Protein AF-A0A7C1WEF1-F1 (afdb_monomer)

pLDDT: mean 93.42, std 5.87, range [55.62, 98.0]

Secondary structure (DSSP, 8-state):
--HHHHHHHHHHHHHHHHHHHHHHHHTSPP--HHHHHHHHHHHHHHHHHHHHHHHHHHHHHHHHHHHHHHHHHHSS--THHHHHHHHHHHHHHHHHHHHHHHHHHTT-

Foldseek 3Di:
DPPVVVVVVVVVVVVVVVVVVLVVLLPDDQDDPVQVVVLVVVLVVLVVVLVVVVVVVVVVLVVVLVVLCVVVVVDVRDNVVSVVSVVVVVVVSVCVVVVSNSVSSSRD

Radius of gyration: 19.26 Å; Cα contacts (8 Å, |Δi|>4): 42; chains: 1; bounding box: 49×26×53 Å

Structure (mmCIF, N/CA/C/O backbone):
data_AF-A0A7C1WEF1-F1
#
_entry.id   AF-A0A7C1WEF1-F1
#
loop_
_atom_site.group_PDB
_atom_site.id
_atom_site.type_symbol
_atom_site.label_atom_id
_atom_site.label_alt_id
_atom_site.label_comp_id
_atom_site.label_asym_id
_atom_site.label_entity_id
_atom_site.label_seq_id
_atom_site.pdbx_PDB_ins_code
_atom_site.Cartn_x
_atom_site.Cartn_y
_atom_site.Cartn_z
_atom_site.occupancy
_atom_site.B_iso_or_equiv
_atom_site.auth_seq_id
_atom_site.auth_comp_id
_atom_site.auth_asym_id
_atom_site.auth_atom_id
_atom_site.pdbx_PDB_model_num
ATOM 1 N N . MET A 1 1 ? 24.983 18.244 6.789 1.00 55.62 1 MET A N 1
ATOM 2 C CA . MET A 1 1 ? 24.161 17.104 6.332 1.00 55.62 1 MET A CA 1
ATOM 3 C C . MET A 1 1 ? 23.491 17.511 5.038 1.00 55.62 1 MET A C 1
ATOM 5 O O . MET A 1 1 ? 22.737 18.473 5.037 1.00 55.62 1 MET A O 1
ATOM 9 N N . THR A 1 2 ? 23.856 16.869 3.935 1.00 67.56 2 THR A N 1
ATOM 10 C CA . THR A 1 2 ? 23.278 17.128 2.612 1.00 67.56 2 THR A CA 1
ATOM 11 C C . THR A 1 2 ? 21.786 16.778 2.613 1.00 67.56 2 THR A C 1
ATOM 13 O O . THR A 1 2 ? 21.369 15.839 3.293 1.00 67.56 2 THR A O 1
ATOM 16 N N . ILE A 1 3 ? 20.979 17.532 1.858 1.00 77.62 3 ILE A N 1
ATOM 17 C CA . ILE A 1 3 ? 19.512 17.382 1.740 1.00 77.62 3 ILE A CA 1
ATOM 18 C C . ILE A 1 3 ? 19.091 15.919 1.480 1.00 77.62 3 ILE A C 1
ATOM 20 O O . ILE A 1 3 ? 18.037 15.486 1.940 1.00 77.62 3 ILE A O 1
ATOM 24 N N . SER A 1 4 ? 19.953 15.126 0.837 1.00 83.06 4 SER A N 1
ATOM 25 C CA . SER A 1 4 ? 19.757 13.703 0.541 1.00 83.06 4 SER A CA 1
ATOM 26 C C . SER A 1 4 ? 19.435 12.818 1.751 1.00 83.06 4 SER A C 1
ATOM 28 O O . SER A 1 4 ? 18.708 11.846 1.587 1.00 83.06 4 SER A O 1
ATOM 30 N N . TYR A 1 5 ? 19.924 13.132 2.957 1.00 88.31 5 TYR A N 1
ATOM 31 C CA . TYR A 1 5 ? 19.629 12.320 4.150 1.00 88.31 5 TYR A CA 1
ATOM 32 C C . TYR A 1 5 ? 18.302 12.689 4.823 1.00 88.31 5 TYR A C 1
ATOM 34 O O . TYR A 1 5 ? 17.710 11.858 5.505 1.00 88.31 5 TYR A O 1
ATOM 42 N N . ILE A 1 6 ? 17.800 13.910 4.615 1.00 91.31 6 ILE A N 1
ATOM 43 C CA . ILE A 1 6 ? 16.558 14.383 5.245 1.00 91.31 6 ILE A CA 1
ATOM 44 C C . ILE A 1 6 ? 15.345 13.622 4.693 1.00 91.31 6 ILE A C 1
ATOM 46 O O . ILE A 1 6 ? 14.436 13.294 5.450 1.00 91.31 6 ILE A O 1
ATOM 50 N N . VAL A 1 7 ? 15.352 13.299 3.396 1.00 91.69 7 VAL A N 1
ATOM 51 C CA . VAL A 1 7 ? 14.250 12.617 2.694 1.00 91.69 7 VAL A CA 1
ATOM 52 C C . VAL A 1 7 ? 13.947 11.211 3.246 1.00 91.69 7 VAL A C 1
ATOM 54 O O . VAL A 1 7 ? 12.804 10.964 3.625 1.00 91.69 7 VAL A O 1
ATOM 57 N N . PRO A 1 8 ? 14.907 10.270 3.346 1.00 92.00 8 PRO A N 1
ATOM 58 C CA . PRO A 1 8 ? 14.613 8.948 3.903 1.00 92.00 8 PRO A CA 1
ATOM 59 C C . PRO A 1 8 ? 14.295 9.005 5.404 1.00 92.00 8 PRO A C 1
ATOM 61 O O . PRO A 1 8 ? 13.458 8.242 5.883 1.00 92.00 8 PRO A O 1
ATOM 64 N N . ILE A 1 9 ? 14.918 9.928 6.147 1.00 94.00 9 ILE A N 1
ATOM 65 C CA . ILE A 1 9 ? 14.669 10.093 7.585 1.00 94.00 9 ILE A CA 1
ATOM 66 C C . ILE A 1 9 ? 13.242 10.589 7.837 1.00 94.00 9 ILE A C 1
ATOM 68 O O . ILE A 1 9 ? 12.568 10.065 8.723 1.00 94.00 9 ILE A O 1
ATOM 72 N N . SER A 1 10 ? 12.746 11.556 7.059 1.00 94.31 10 SER A N 1
ATOM 73 C CA . SER A 1 10 ? 11.373 12.047 7.212 1.00 94.31 10 SER A CA 1
ATOM 74 C C . SER A 1 10 ? 10.341 10.969 6.877 1.00 94.31 10 SER A C 1
ATOM 76 O O . SER A 1 10 ? 9.362 10.825 7.608 1.00 94.31 10 SER A O 1
ATOM 78 N N . GLY A 1 11 ? 10.592 10.152 5.847 1.00 94.12 11 GLY A N 1
ATOM 79 C CA . GLY A 1 11 ? 9.768 8.985 5.528 1.00 94.12 11 GLY A CA 1
ATOM 80 C C . GLY A 1 11 ? 9.722 7.967 6.671 1.00 94.12 11 GLY A C 1
ATOM 81 O O . GLY A 1 11 ? 8.646 7.504 7.049 1.00 94.12 11 GLY A O 1
ATOM 82 N N . LEU A 1 12 ? 10.871 7.672 7.287 1.00 95.81 12 LEU A N 1
ATOM 83 C CA . LEU A 1 12 ? 10.939 6.760 8.429 1.00 95.81 12 LEU A CA 1
ATOM 84 C C . LEU A 1 12 ? 10.177 7.305 9.647 1.00 95.81 12 LEU A C 1
ATOM 86 O O . LEU A 1 12 ? 9.408 6.574 10.269 1.00 95.81 12 LEU A O 1
ATOM 90 N N . ILE A 1 13 ? 10.340 8.594 9.960 1.00 97.19 13 ILE A N 1
ATOM 91 C CA . ILE A 1 13 ? 9.600 9.261 11.042 1.00 97.19 13 ILE A CA 1
ATOM 92 C C . ILE A 1 13 ? 8.091 9.199 10.778 1.00 97.19 13 ILE A C 1
ATOM 94 O O . ILE A 1 13 ? 7.326 8.881 11.688 1.00 97.19 13 ILE A O 1
ATOM 98 N N . ALA A 1 14 ? 7.654 9.443 9.539 1.00 96.25 14 ALA A N 1
ATOM 99 C CA . ALA A 1 14 ? 6.245 9.365 9.168 1.00 96.25 14 ALA A CA 1
ATOM 100 C C . ALA A 1 14 ? 5.667 7.954 9.381 1.00 96.25 14 ALA A C 1
ATOM 102 O O . ALA A 1 14 ? 4.587 7.824 9.956 1.00 96.25 14 ALA A O 1
ATOM 103 N N . LEU A 1 15 ? 6.396 6.899 8.996 1.00 95.88 15 LEU A N 1
ATOM 104 C CA . LEU A 1 15 ? 5.977 5.511 9.227 1.00 95.88 15 LEU A CA 1
ATOM 105 C C . LEU A 1 15 ? 5.899 5.165 10.721 1.00 95.88 15 LEU A C 1
ATOM 107 O O . LEU A 1 15 ? 4.953 4.502 11.145 1.00 95.88 15 LEU A O 1
ATOM 111 N N . ILE A 1 16 ? 6.848 5.647 11.530 1.00 97.62 16 ILE A N 1
ATOM 112 C CA . ILE A 1 16 ? 6.820 5.467 12.989 1.00 97.62 16 ILE A CA 1
ATOM 113 C C . ILE A 1 16 ? 5.574 6.132 13.583 1.00 97.62 16 ILE A C 1
ATOM 115 O O . ILE A 1 16 ? 4.847 5.501 14.348 1.00 97.62 16 ILE A O 1
ATOM 119 N N . ILE A 1 17 ? 5.293 7.383 13.210 1.00 97.00 17 ILE A N 1
ATOM 120 C CA . ILE A 1 17 ? 4.114 8.112 13.694 1.00 97.00 17 ILE A CA 1
ATOM 121 C C . ILE A 1 17 ? 2.829 7.403 13.260 1.00 97.00 17 ILE A C 1
ATOM 123 O O . ILE A 1 17 ? 1.939 7.207 14.087 1.00 97.00 17 ILE A O 1
ATOM 127 N N . ALA A 1 18 ? 2.738 6.967 12.002 1.00 96.00 18 ALA A N 1
ATOM 128 C CA . ALA A 1 18 ? 1.593 6.208 11.509 1.00 96.00 18 ALA A CA 1
ATOM 129 C C . ALA A 1 18 ? 1.374 4.922 12.325 1.00 96.00 18 ALA A C 1
ATOM 131 O O . ALA A 1 18 ? 0.247 4.642 12.731 1.00 96.00 18 A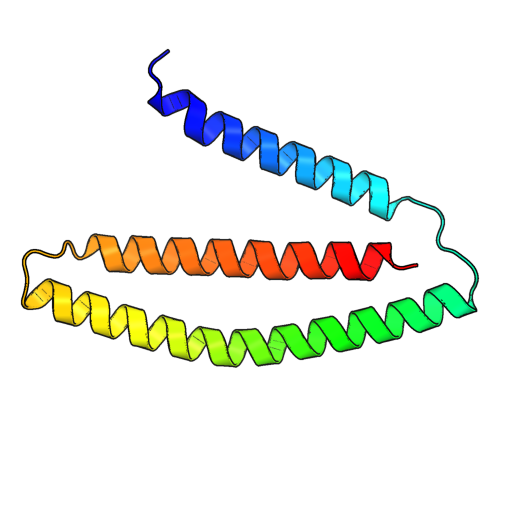LA A O 1
ATOM 132 N N . GLY A 1 19 ? 2.446 4.187 12.642 1.00 95.94 19 GLY A N 1
ATOM 133 C CA . GLY A 1 19 ? 2.388 3.000 13.497 1.00 95.94 19 GLY A CA 1
ATOM 134 C C . GLY A 1 19 ? 1.928 3.305 14.927 1.00 95.94 19 GLY A C 1
ATOM 135 O O . GLY A 1 19 ? 1.079 2.594 15.467 1.00 95.94 19 GLY A O 1
ATOM 136 N N . ILE A 1 20 ? 2.424 4.392 15.528 1.00 96.81 20 ILE A N 1
ATOM 137 C CA . ILE A 1 20 ? 1.998 4.842 16.863 1.00 96.81 20 ILE A CA 1
ATOM 138 C C . ILE A 1 20 ? 0.510 5.206 16.862 1.00 96.81 20 ILE A C 1
ATOM 140 O O . ILE A 1 20 ? -0.216 4.790 17.764 1.00 96.81 20 ILE A O 1
ATOM 144 N N . LEU A 1 21 ? 0.042 5.950 15.857 1.00 95.00 21 LEU A N 1
ATOM 145 C CA . LEU A 1 21 ? -1.364 6.339 15.731 1.00 95.00 21 LEU A CA 1
ATOM 146 C C . LEU A 1 21 ? -2.265 5.122 15.513 1.00 95.00 21 LEU A C 1
ATOM 148 O O . LEU A 1 21 ? -3.288 4.998 16.184 1.00 95.00 21 LEU A O 1
ATOM 152 N N . ALA A 1 22 ? -1.862 4.196 14.642 1.00 94.50 22 ALA A N 1
ATOM 153 C CA . ALA A 1 22 ? -2.582 2.950 14.408 1.00 94.50 22 ALA A CA 1
ATOM 154 C C . ALA A 1 22 ? -2.729 2.142 15.707 1.00 94.50 22 ALA A C 1
ATOM 156 O O . ALA A 1 22 ? -3.834 1.735 16.073 1.00 94.50 22 ALA A O 1
ATOM 157 N N . TYR A 1 23 ? -1.632 1.979 16.453 1.00 93.62 23 TYR A N 1
ATOM 158 C CA . TYR A 1 23 ? -1.646 1.297 17.744 1.00 93.62 23 TYR A CA 1
ATOM 159 C C . TYR A 1 23 ? -2.529 2.024 18.765 1.00 93.62 23 TYR A C 1
ATOM 161 O O . TYR A 1 23 ? -3.368 1.402 19.416 1.00 93.62 23 TYR A O 1
ATOM 169 N N . TYR A 1 24 ? -2.396 3.346 18.876 1.00 94.31 24 TYR A N 1
ATOM 170 C CA . TYR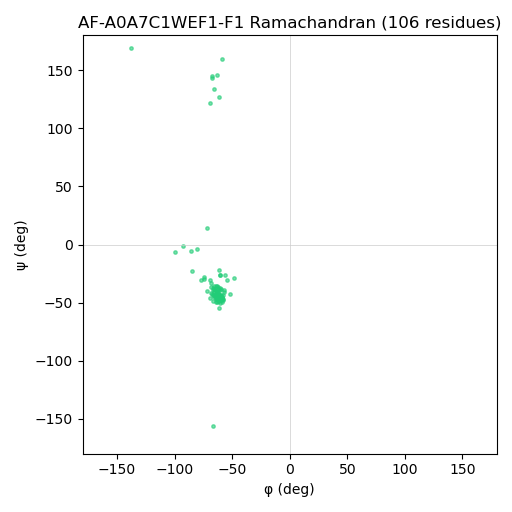 A 1 24 ? -3.174 4.162 19.804 1.00 94.31 24 TYR A CA 1
ATOM 171 C C . TYR A 1 24 ? -4.682 4.054 19.558 1.00 94.31 24 TYR A C 1
ATOM 173 O O . TYR A 1 24 ? -5.446 3.866 20.507 1.00 94.31 24 TYR A O 1
ATOM 181 N N . VAL A 1 25 ? -5.108 4.140 18.295 1.00 91.94 25 VAL A N 1
ATOM 182 C CA . VAL A 1 25 ? -6.519 4.031 17.906 1.00 91.94 25 VAL A CA 1
ATOM 183 C C . VAL A 1 25 ? -7.041 2.615 18.143 1.00 91.94 25 VAL A C 1
ATOM 185 O O . VAL A 1 25 ? -8.110 2.460 18.723 1.00 91.94 25 VAL A O 1
ATOM 188 N N . SER A 1 26 ? -6.262 1.580 17.810 1.00 88.56 26 SER A N 1
ATOM 189 C CA . SER A 1 26 ? -6.675 0.179 17.999 1.00 88.56 26 SER A CA 1
ATOM 190 C C . SER A 1 26 ? -6.951 -0.210 19.459 1.00 88.56 26 SER A C 1
ATOM 192 O O . SER A 1 26 ? -7.664 -1.176 19.717 1.00 88.56 26 SER A O 1
ATOM 194 N N . ARG A 1 27 ? -6.396 0.539 20.424 1.0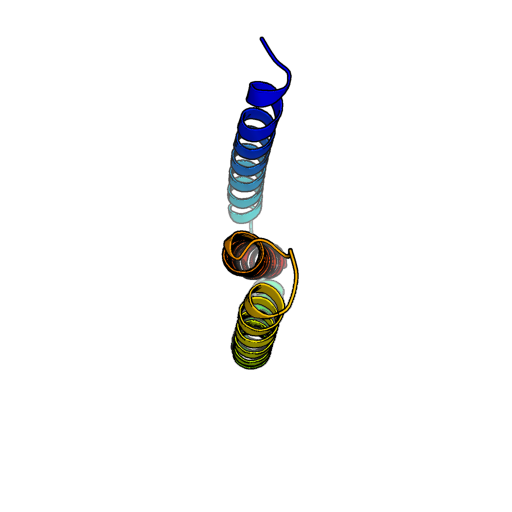0 89.69 27 ARG A N 1
ATOM 195 C CA . ARG A 1 27 ? -6.588 0.310 21.865 1.00 89.69 27 ARG A CA 1
ATOM 196 C C . ARG A 1 27 ? -7.740 1.100 22.471 1.00 89.69 27 ARG A C 1
ATOM 198 O O . ARG A 1 27 ? -7.965 1.000 23.679 1.00 89.69 27 ARG A O 1
ATOM 205 N N . LYS A 1 28 ? -8.442 1.916 21.685 1.00 89.94 28 LYS A N 1
ATOM 206 C CA . LYS A 1 28 ? -9.621 2.619 22.183 1.00 89.94 28 LYS A CA 1
ATOM 207 C C . LYS A 1 28 ? -10.740 1.617 22.486 1.00 89.94 28 LYS A C 1
ATOM 209 O O . LYS A 1 28 ? -10.855 0.604 21.796 1.00 89.94 28 LYS A O 1
ATOM 214 N N . PRO A 1 29 ? -11.521 1.853 23.555 1.00 88.25 29 PRO A N 1
ATOM 215 C CA . PRO A 1 29 ? -12.642 0.989 23.875 1.00 88.25 29 PRO A CA 1
ATOM 216 C C . PRO A 1 29 ? -13.632 1.035 22.719 1.00 88.25 29 PRO A C 1
ATOM 218 O O . PRO A 1 29 ? -14.058 2.113 22.306 1.00 88.25 29 PRO A O 1
ATOM 221 N N . ARG A 1 30 ? -13.980 -0.148 22.222 1.00 85.94 30 ARG A N 1
ATOM 222 C CA . ARG A 1 30 ? -15.030 -0.302 21.225 1.00 85.94 30 ARG A CA 1
ATOM 223 C C . ARG A 1 30 ? -16.374 0.044 21.853 1.00 85.94 30 ARG A C 1
ATOM 225 O O . ARG A 1 30 ? -16.591 -0.219 23.037 1.00 85.94 30 ARG A O 1
ATOM 232 N N . GLY A 1 31 ? -17.258 0.634 21.064 1.00 88.62 31 GLY A N 1
ATOM 233 C CA . GLY A 1 31 ? -18.584 1.064 21.470 1.00 88.62 31 GLY A CA 1
ATOM 234 C C . GLY A 1 31 ? -19.513 -0.098 21.819 1.00 88.62 31 GLY A C 1
ATOM 235 O O . GLY A 1 31 ? -19.104 -1.202 22.181 1.00 88.62 31 GLY A O 1
ATOM 236 N N . THR A 1 32 ? -20.814 0.152 21.720 1.00 94.06 32 THR A N 1
ATOM 237 C CA . THR A 1 32 ? -21.839 -0.852 22.049 1.00 94.06 32 THR A CA 1
ATOM 238 C C . THR A 1 32 ? -21.712 -2.120 21.194 1.00 94.06 32 THR A C 1
ATOM 240 O O . THR A 1 32 ? -21.173 -2.084 20.091 1.00 94.06 32 THR A O 1
ATOM 243 N N . GLN A 1 33 ? -22.278 -3.238 21.655 1.00 92.44 33 GLN A N 1
ATOM 244 C CA . GLN A 1 33 ? -22.286 -4.501 20.902 1.00 92.44 33 GLN A CA 1
ATOM 245 C C . GLN A 1 33 ? -22.823 -4.331 19.470 1.00 92.44 33 GLN A C 1
ATOM 247 O O . GLN A 1 33 ? -22.217 -4.805 18.515 1.00 92.44 33 GLN A O 1
ATOM 252 N N . LYS A 1 34 ? -23.902 -3.555 19.305 1.00 93.56 34 LYS A N 1
ATOM 253 C CA . LYS A 1 34 ? -24.474 -3.244 17.989 1.00 93.56 34 LYS A CA 1
ATOM 254 C C . LYS A 1 34 ? -23.505 -2.460 17.091 1.00 93.56 34 LYS A C 1
ATOM 256 O O . LYS A 1 34 ? -23.483 -2.674 15.885 1.00 93.56 34 LYS A O 1
ATOM 261 N N . MET A 1 35 ? -22.704 -1.559 17.664 1.00 92.44 35 MET A N 1
ATOM 262 C CA . MET A 1 35 ? -21.686 -0.798 16.927 1.00 92.44 35 MET A CA 1
ATOM 263 C C . MET A 1 35 ? -20.547 -1.708 16.452 1.00 92.44 35 MET A C 1
ATOM 265 O O . MET A 1 35 ? -20.128 -1.612 15.301 1.00 92.44 35 MET A O 1
ATOM 269 N N . GLN A 1 36 ? -20.113 -2.639 17.304 1.00 92.50 36 GLN A N 1
ATOM 270 C CA . GLN A 1 36 ? -19.097 -3.634 16.958 1.00 92.50 36 GLN A CA 1
ATOM 271 C C . GLN A 1 36 ? -19.568 -4.549 15.822 1.00 92.50 36 GLN A C 1
ATOM 273 O O . GLN A 1 36 ? -18.851 -4.712 14.839 1.00 92.50 36 GLN A O 1
ATOM 278 N N . GLU A 1 37 ? -20.801 -5.059 15.899 1.00 93.88 37 GLU A N 1
ATOM 279 C CA . GLU A 1 37 ? -21.390 -5.889 14.841 1.00 93.88 37 GLU A CA 1
ATOM 280 C C . GLU A 1 37 ? -21.422 -5.164 13.488 1.00 93.88 37 GLU A C 1
ATOM 282 O O . GLU A 1 37 ? -20.995 -5.719 12.475 1.00 93.88 37 GLU A O 1
ATOM 287 N N . ILE A 1 38 ? -21.879 -3.905 13.458 1.00 93.88 38 ILE A N 1
ATOM 288 C CA . ILE A 1 38 ? -21.912 -3.097 12.227 1.00 93.88 38 ILE A CA 1
ATOM 289 C C . ILE A 1 38 ? -20.497 -2.885 11.679 1.00 93.88 38 ILE A C 1
ATOM 291 O O . ILE A 1 38 ? -20.268 -3.058 10.480 1.00 93.88 38 ILE A O 1
ATOM 295 N N . SER A 1 39 ? -19.541 -2.540 12.541 1.00 93.38 39 SER A N 1
ATOM 296 C CA . SER A 1 39 ? -18.155 -2.329 12.126 1.00 93.38 39 SER A CA 1
ATOM 297 C C . SER A 1 39 ? -17.521 -3.591 11.547 1.00 93.38 39 SER A C 1
ATOM 299 O O . SER A 1 39 ? -16.769 -3.497 10.578 1.00 93.38 39 SER A O 1
ATOM 301 N N . ASP A 1 40 ? -17.840 -4.770 12.079 1.00 93.50 40 ASP A N 1
ATOM 302 C CA . ASP A 1 40 ? -17.339 -6.040 11.551 1.00 93.50 40 ASP A CA 1
ATOM 303 C C . ASP A 1 40 ? -17.901 -6.340 10.154 1.00 93.50 40 ASP A C 1
ATOM 305 O O . ASP A 1 40 ? -17.174 -6.840 9.289 1.00 93.50 40 ASP A O 1
ATOM 309 N N . TYR A 1 41 ? -19.170 -6.003 9.888 1.00 95.62 41 TYR A N 1
ATOM 310 C CA . TYR A 1 41 ? -19.734 -6.096 8.536 1.00 95.62 41 TYR A CA 1
ATOM 311 C C . TYR A 1 41 ? -19.040 -5.140 7.563 1.00 95.62 41 TYR A C 1
ATOM 313 O O . TYR A 1 41 ? -18.693 -5.551 6.453 1.00 95.62 41 TYR A O 1
ATOM 321 N N . ILE A 1 42 ? -18.779 -3.898 7.986 1.00 95.19 42 ILE A N 1
ATOM 322 C CA . ILE A 1 42 ? -18.040 -2.911 7.184 1.00 95.19 42 ILE A CA 1
ATOM 323 C C . ILE A 1 42 ? -16.629 -3.424 6.887 1.00 95.19 42 ILE A C 1
ATOM 325 O O . ILE A 1 42 ? -16.204 -3.414 5.734 1.00 95.19 42 ILE A O 1
ATOM 329 N N . HIS A 1 43 ? -15.919 -3.922 7.901 1.00 95.06 43 HIS A N 1
ATOM 330 C CA . HIS A 1 43 ? -14.564 -4.443 7.753 1.00 95.06 43 HIS A CA 1
ATOM 331 C C . HIS A 1 43 ? -14.507 -5.615 6.766 1.00 95.06 43 HIS A C 1
ATOM 333 O O . HIS A 1 43 ? -13.679 -5.623 5.855 1.00 95.06 43 HIS A O 1
ATOM 339 N N . LYS A 1 44 ? -15.425 -6.582 6.885 1.00 95.81 44 LYS A N 1
ATOM 340 C CA . LYS A 1 44 ? -15.513 -7.714 5.949 1.00 95.81 44 LYS A CA 1
ATOM 341 C C . LYS A 1 44 ? -15.802 -7.259 4.519 1.00 95.81 44 LYS A C 1
ATOM 343 O O . LYS A 1 44 ? -15.151 -7.740 3.594 1.00 95.81 44 LYS A O 1
ATOM 348 N N . GLY A 1 45 ? -16.747 -6.334 4.337 1.00 95.94 45 GLY A N 1
ATOM 349 C CA . GLY A 1 45 ? -17.084 -5.785 3.022 1.00 95.94 45 GLY A CA 1
ATOM 350 C C . GLY A 1 45 ? -15.911 -5.041 2.382 1.00 95.94 45 GLY A C 1
ATOM 351 O O . GLY A 1 45 ? -15.598 -5.266 1.216 1.00 95.94 45 GLY A O 1
ATOM 352 N N . ALA A 1 46 ? -15.211 -4.223 3.165 1.00 95.88 46 ALA A N 1
ATOM 353 C CA . ALA A 1 46 ? -14.041 -3.474 2.723 1.00 95.88 46 ALA A CA 1
ATOM 354 C C . ALA A 1 46 ? -12.888 -4.392 2.280 1.00 95.88 46 ALA A C 1
ATOM 356 O O . ALA A 1 46 ? -12.306 -4.183 1.218 1.00 95.88 46 ALA A O 1
ATOM 357 N N . LEU A 1 47 ? -12.597 -5.455 3.040 1.00 94.69 47 LEU A N 1
ATOM 358 C CA . LEU A 1 47 ? -11.572 -6.430 2.653 1.00 94.69 47 LEU A CA 1
ATOM 359 C C . LEU A 1 47 ? -11.950 -7.220 1.393 1.00 94.69 47 LEU A C 1
ATOM 361 O O . LEU A 1 47 ? -11.077 -7.534 0.584 1.00 94.69 47 LEU A O 1
ATOM 365 N N . ALA A 1 48 ? -13.235 -7.537 1.211 1.00 96.38 48 ALA A N 1
ATOM 366 C CA . ALA A 1 48 ? -13.715 -8.173 -0.012 1.00 96.38 48 ALA A CA 1
ATOM 367 C C . ALA A 1 4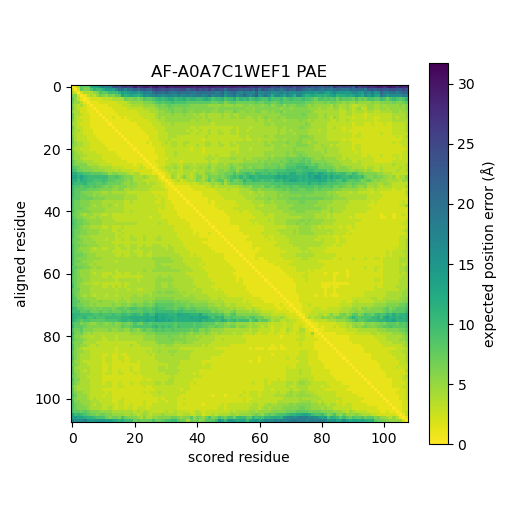8 ? -13.565 -7.239 -1.225 1.00 96.38 48 ALA A C 1
ATOM 369 O O . ALA A 1 48 ? -13.076 -7.671 -2.268 1.00 96.38 48 ALA A O 1
ATOM 370 N N . PHE A 1 49 ? -13.917 -5.959 -1.066 1.00 95.50 49 PHE A N 1
ATOM 371 C CA . PHE A 1 49 ? -13.746 -4.938 -2.097 1.00 95.50 49 PHE A CA 1
ATOM 372 C C . PHE A 1 49 ? -12.274 -4.762 -2.488 1.00 95.50 49 PHE A C 1
ATOM 374 O O . PHE A 1 49 ? -11.954 -4.883 -3.667 1.00 95.50 49 PHE A O 1
ATOM 381 N N . LEU A 1 50 ? -11.373 -4.581 -1.513 1.00 95.44 50 LEU A N 1
ATOM 382 C CA . LEU A 1 50 ? -9.937 -4.426 -1.778 1.00 95.44 50 LEU A CA 1
ATOM 383 C C . LEU A 1 50 ? -9.350 -5.597 -2.552 1.00 95.44 50 LEU A C 1
ATOM 385 O O . LEU A 1 50 ? -8.52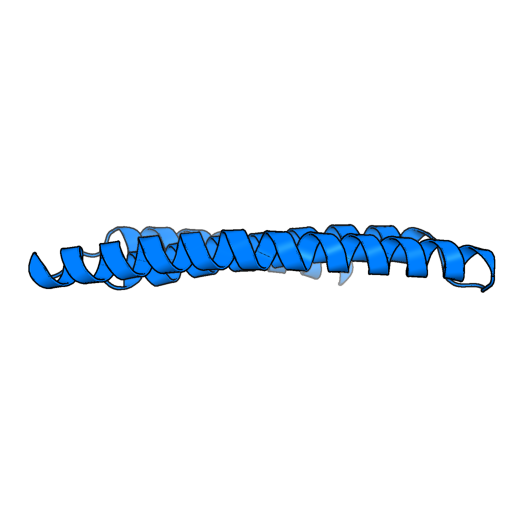9 -5.406 -3.443 1.00 95.44 50 LEU A O 1
ATOM 389 N N . LYS A 1 51 ? -9.763 -6.822 -2.219 1.00 95.62 51 LYS A N 1
ATOM 390 C CA . LYS A 1 51 ? -9.271 -8.015 -2.905 1.00 95.62 51 LYS A CA 1
ATOM 391 C C . LYS A 1 51 ? -9.640 -8.001 -4.390 1.00 95.62 51 LYS A C 1
ATOM 393 O O . LYS A 1 51 ? -8.794 -8.319 -5.225 1.00 95.62 51 LYS A O 1
ATOM 398 N N . GLU A 1 52 ? -10.880 -7.646 -4.716 1.00 96.75 52 GLU A N 1
ATOM 399 C CA . GLU A 1 52 ? -11.325 -7.562 -6.109 1.00 96.75 52 GLU A CA 1
ATOM 400 C C . GLU A 1 52 ? -10.714 -6.355 -6.831 1.00 96.75 52 GLU A C 1
ATOM 402 O O . GLU A 1 52 ? -10.253 -6.489 -7.965 1.00 96.75 52 GLU A O 1
ATOM 407 N N . GLU A 1 53 ? -10.611 -5.205 -6.164 1.00 95.81 53 GLU A N 1
ATOM 408 C CA . GLU A 1 53 ? -9.948 -4.016 -6.701 1.00 95.81 53 GLU A CA 1
ATOM 409 C C . GLU A 1 53 ? -8.483 -4.317 -7.054 1.00 95.81 53 GLU A C 1
ATOM 411 O O . GLU A 1 53 ? -8.045 -4.071 -8.177 1.00 95.81 53 GLU A O 1
ATOM 416 N N . TYR A 1 54 ? -7.729 -4.930 -6.137 1.00 96.31 54 TYR A N 1
ATOM 417 C CA . TYR A 1 54 ? -6.299 -5.196 -6.330 1.00 96.31 54 TYR A CA 1
ATOM 418 C C . TYR A 1 54 ? -6.051 -6.257 -7.390 1.00 96.31 54 TYR A C 1
ATOM 420 O O . TYR A 1 54 ? -5.055 -6.189 -8.110 1.00 96.31 54 TYR A O 1
ATOM 428 N N . LYS A 1 55 ? -6.976 -7.204 -7.551 1.00 95.94 55 LYS A N 1
ATOM 429 C CA . LYS A 1 55 ? -6.939 -8.150 -8.663 1.00 95.94 55 LYS A CA 1
ATOM 430 C C . LYS A 1 55 ? -7.020 -7.418 -10.004 1.00 95.94 55 LYS A C 1
ATOM 432 O O . LYS A 1 55 ? -6.207 -7.692 -10.883 1.00 95.94 55 LYS A O 1
ATOM 437 N N . ILE A 1 56 ? -7.932 -6.458 -10.151 1.00 96.56 56 ILE A N 1
ATOM 438 C CA . ILE A 1 56 ? -8.077 -5.676 -11.388 1.00 96.56 56 ILE A CA 1
ATOM 439 C C . ILE A 1 56 ? -6.869 -4.750 -11.590 1.00 96.56 56 ILE A C 1
ATOM 441 O O . ILE A 1 56 ? -6.276 -4.733 -12.670 1.00 96.56 56 ILE A O 1
ATOM 445 N N . ILE A 1 57 ? -6.447 -4.036 -10.542 1.00 96.31 57 ILE A N 1
ATOM 446 C CA . ILE A 1 57 ? -5.289 -3.132 -10.587 1.00 96.31 57 ILE A CA 1
ATOM 447 C C . ILE A 1 57 ? -4.003 -3.892 -10.930 1.00 96.31 57 ILE A C 1
ATOM 449 O O . ILE A 1 57 ? -3.187 -3.380 -11.690 1.00 96.31 57 ILE A O 1
ATOM 453 N N . SER A 1 58 ? -3.819 -5.123 -10.445 1.00 96.12 58 SER A N 1
ATOM 454 C CA . SER A 1 58 ? -2.620 -5.914 -10.756 1.00 96.12 58 SER A CA 1
ATOM 455 C C . SER A 1 58 ? -2.450 -6.156 -12.259 1.00 96.12 58 SER A C 1
ATOM 457 O O . SER A 1 58 ? -1.342 -6.044 -12.781 1.00 96.12 58 SER A O 1
ATOM 459 N N . ILE A 1 59 ? -3.553 -6.396 -12.976 1.00 97.50 59 ILE A N 1
ATOM 460 C CA . ILE A 1 59 ? -3.548 -6.565 -14.433 1.00 97.50 59 ILE A CA 1
ATOM 461 C C . ILE A 1 59 ? -3.144 -5.249 -15.101 1.00 97.50 59 ILE A C 1
ATOM 463 O O . ILE A 1 59 ? -2.280 -5.244 -15.976 1.00 97.50 59 ILE A O 1
ATOM 467 N N . PHE A 1 60 ? -3.717 -4.127 -14.657 1.00 96.81 60 PHE A N 1
ATOM 468 C CA . PHE A 1 60 ? -3.359 -2.802 -15.161 1.00 96.81 60 PHE A CA 1
ATOM 469 C C . PHE A 1 60 ? -1.867 -2.491 -14.961 1.00 96.81 60 PHE A C 1
ATOM 471 O O . PHE A 1 60 ? -1.195 -2.079 -15.905 1.00 96.81 60 PHE A O 1
ATOM 478 N N . VAL A 1 61 ? -1.325 -2.751 -13.768 1.00 97.75 61 VAL A N 1
ATOM 479 C CA . VAL A 1 61 ? 0.097 -2.539 -13.457 1.00 97.75 61 VAL A CA 1
ATOM 480 C C . VAL A 1 61 ? 0.986 -3.364 -14.388 1.00 97.75 61 VAL A C 1
ATOM 482 O O . VAL A 1 61 ? 1.931 -2.818 -14.950 1.00 97.75 61 VAL A O 1
ATOM 485 N N . ILE A 1 62 ? 0.667 -4.643 -14.613 1.00 97.62 62 ILE A N 1
ATOM 486 C CA . ILE A 1 62 ? 1.428 -5.508 -15.531 1.00 97.62 62 ILE A CA 1
ATOM 487 C C . ILE A 1 62 ? 1.422 -4.940 -16.955 1.00 97.62 62 ILE A C 1
ATOM 489 O O . ILE A 1 62 ? 2.472 -4.873 -17.594 1.00 97.62 62 ILE A O 1
ATOM 493 N N . VAL A 1 63 ? 0.263 -4.496 -17.447 1.00 98.00 63 VAL A N 1
ATOM 494 C CA . VAL A 1 63 ? 0.147 -3.903 -18.787 1.00 98.00 63 VAL A CA 1
ATOM 495 C C . VAL A 1 63 ? 1.013 -2.647 -18.904 1.00 98.00 63 VAL A C 1
ATOM 497 O O . VAL A 1 63 ? 1.776 -2.523 -19.860 1.00 98.00 63 VAL A O 1
ATOM 500 N N . VAL A 1 64 ? 0.956 -1.744 -17.922 1.00 97.69 64 VAL A N 1
ATOM 501 C CA . VAL A 1 64 ? 1.758 -0.510 -17.932 1.00 97.69 64 VAL A CA 1
ATOM 502 C C . VAL A 1 64 ? 3.254 -0.816 -17.886 1.00 97.69 64 VAL A C 1
ATOM 504 O O . VAL A 1 64 ? 4.017 -0.209 -18.631 1.00 97.69 64 VAL A O 1
ATOM 507 N N . VAL A 1 65 ? 3.684 -1.790 -17.083 1.00 97.25 65 VAL A N 1
ATOM 508 C CA . VAL A 1 65 ? 5.088 -2.228 -17.032 1.00 97.25 65 VAL A CA 1
ATOM 509 C C . VAL A 1 65 ? 5.574 -2.710 -18.394 1.00 97.25 65 VAL A C 1
ATOM 511 O O . VAL A 1 65 ? 6.652 -2.312 -18.830 1.00 97.25 65 VAL A O 1
ATOM 514 N N . ILE A 1 66 ? 4.784 -3.536 -19.085 1.00 96.81 66 ILE A N 1
ATOM 515 C CA . ILE A 1 66 ? 5.134 -4.025 -20.424 1.00 96.81 66 ILE A CA 1
ATOM 516 C C . ILE A 1 66 ? 5.255 -2.850 -21.400 1.00 96.81 66 ILE A C 1
ATOM 518 O O . ILE A 1 66 ? 6.227 -2.774 -22.148 1.00 96.81 66 ILE A O 1
ATOM 522 N N . VAL A 1 67 ? 4.312 -1.905 -21.364 1.00 96.81 67 VAL A N 1
ATOM 523 C CA . VAL A 1 67 ? 4.347 -0.707 -22.218 1.00 96.81 67 VAL A CA 1
ATOM 524 C C . VAL A 1 67 ? 5.589 0.143 -21.940 1.00 96.81 67 VAL A C 1
ATOM 526 O O . VAL A 1 67 ? 6.242 0.581 -22.887 1.00 96.81 67 VAL A O 1
ATOM 529 N N . LEU A 1 68 ? 5.955 0.351 -20.672 1.00 96.38 68 LEU A N 1
ATOM 530 C CA . LEU A 1 68 ? 7.147 1.116 -20.296 1.00 96.38 68 LEU A CA 1
ATOM 531 C C . LEU A 1 68 ? 8.440 0.424 -20.746 1.00 96.38 68 LEU A C 1
ATOM 533 O O . LEU A 1 68 ? 9.324 1.090 -21.282 1.00 96.38 68 LEU A O 1
ATOM 537 N N . LEU A 1 69 ? 8.533 -0.903 -20.614 1.00 95.12 69 LEU A N 1
ATOM 538 C CA . LEU A 1 69 ? 9.688 -1.677 -21.083 1.00 95.12 69 LEU A CA 1
ATOM 539 C C . LEU A 1 69 ? 9.834 -1.637 -22.607 1.00 95.12 69 LEU A C 1
ATOM 541 O O . LEU A 1 69 ? 10.934 -1.434 -23.111 1.00 95.12 69 LEU A O 1
ATOM 545 N N . ILE A 1 70 ? 8.730 -1.788 -23.345 1.00 95.38 70 ILE A N 1
ATOM 546 C CA . ILE A 1 70 ? 8.740 -1.684 -24.809 1.00 95.38 70 ILE A CA 1
ATOM 547 C C . ILE A 1 70 ? 9.151 -0.269 -25.225 1.00 95.38 70 ILE A C 1
ATOM 549 O O . ILE A 1 70 ? 10.016 -0.104 -26.078 1.00 95.38 70 ILE A O 1
ATOM 553 N N . THR A 1 71 ? 8.580 0.757 -24.593 1.00 94.81 71 THR A N 1
ATOM 554 C CA . THR A 1 71 ? 8.899 2.160 -24.899 1.00 94.81 71 THR A CA 1
ATOM 555 C C . THR A 1 71 ? 10.367 2.471 -24.617 1.00 94.81 71 THR A C 1
ATOM 557 O O . THR A 1 71 ? 11.004 3.158 -25.410 1.00 94.81 71 THR A O 1
ATOM 560 N N . SER A 1 72 ? 10.931 1.910 -23.545 1.00 94.00 72 SER A N 1
ATOM 561 C CA . SER A 1 72 ? 12.354 2.025 -23.209 1.00 94.00 72 SER A CA 1
ATOM 562 C C . SER A 1 72 ? 13.282 1.445 -24.282 1.00 94.00 72 SER A C 1
ATOM 564 O O . SER A 1 72 ? 14.399 1.919 -24.440 1.00 94.00 72 SER A O 1
ATOM 566 N N . TYR A 1 73 ? 12.824 0.473 -25.075 1.00 91.50 73 TYR A N 1
ATOM 567 C CA . TYR A 1 73 ? 13.609 -0.059 -26.193 1.00 91.50 73 TYR A CA 1
ATOM 568 C C . TYR A 1 73 ? 13.617 0.863 -27.425 1.00 91.50 73 TYR A C 1
ATOM 570 O O . TYR A 1 73 ? 14.582 0.877 -28.185 1.00 91.50 73 TYR A O 1
ATOM 578 N N . PHE A 1 74 ? 12.540 1.625 -27.642 1.00 92.69 74 PHE A N 1
ATOM 579 C CA . PHE A 1 74 ? 12.366 2.485 -28.823 1.00 92.69 74 PHE A CA 1
ATOM 580 C C . PHE A 1 74 ? 12.683 3.966 -28.575 1.00 92.69 74 PHE A C 1
ATOM 582 O O . PHE A 1 74 ? 12.654 4.760 -29.513 1.00 92.69 74 PHE A O 1
ATOM 589 N N . THR A 1 75 ? 12.945 4.357 -27.329 1.00 93.19 75 THR A N 1
ATOM 590 C CA . THR A 1 75 ? 13.172 5.750 -26.920 1.00 93.19 75 THR A CA 1
ATOM 591 C C . THR A 1 75 ? 14.330 5.831 -25.933 1.00 93.19 75 THR A C 1
ATOM 593 O O . THR A 1 75 ? 14.728 4.821 -25.365 1.00 93.19 75 THR A O 1
ATOM 596 N N . ASP A 1 76 ? 14.810 7.041 -25.642 1.00 92.38 76 ASP A N 1
ATOM 597 C CA . ASP A 1 76 ? 15.825 7.278 -24.603 1.00 92.38 76 ASP A CA 1
ATOM 598 C C . ASP A 1 76 ? 15.281 7.114 -23.164 1.00 92.38 76 ASP A C 1
ATOM 600 O O . ASP A 1 76 ? 15.906 7.559 -22.199 1.00 92.38 76 ASP A O 1
ATOM 604 N N . LEU A 1 77 ? 14.093 6.517 -22.990 1.00 92.94 77 LEU A N 1
ATOM 605 C CA . LEU A 1 77 ? 13.506 6.274 -21.678 1.00 92.94 77 LEU A CA 1
ATOM 606 C C . LEU A 1 77 ? 14.318 5.194 -20.940 1.00 92.94 77 LEU A C 1
ATOM 608 O O . LEU A 1 77 ? 14.386 4.058 -21.417 1.00 92.94 77 LEU A O 1
ATOM 612 N N . PRO A 1 78 ? 14.872 5.487 -19.750 1.00 94.19 78 PRO A N 1
ATOM 613 C CA . PRO A 1 78 ? 15.635 4.504 -18.992 1.00 94.19 78 PRO A CA 1
ATOM 614 C C . PRO A 1 78 ? 14.737 3.352 -18.524 1.00 94.19 78 PRO A C 1
ATOM 616 O O . PRO A 1 78 ? 13.646 3.585 -17.986 1.00 94.19 78 PRO A O 1
ATOM 619 N N . TRP A 1 79 ? 15.192 2.109 -18.701 1.00 91.94 79 TRP A N 1
ATOM 620 C CA . TRP A 1 79 ? 14.464 0.891 -18.313 1.00 91.94 79 TRP A CA 1
ATOM 621 C C . TRP A 1 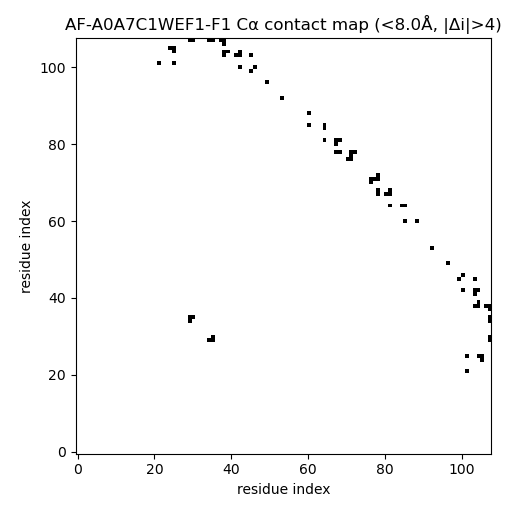79 ? 14.180 0.845 -16.802 1.00 91.94 79 TRP A C 1
ATOM 623 O O . TRP A 1 79 ? 13.166 0.289 -16.369 1.00 91.94 79 TRP A O 1
ATOM 633 N N . GLU A 1 80 ? 15.019 1.520 -16.010 1.00 95.44 80 GLU A N 1
ATOM 634 C CA . GLU A 1 80 ? 14.879 1.746 -14.573 1.00 95.44 80 GLU A CA 1
ATOM 635 C C . GLU A 1 80 ? 13.544 2.416 -14.220 1.00 95.44 80 GLU A C 1
ATOM 637 O O . GLU A 1 80 ? 13.017 2.200 -13.129 1.00 95.44 80 GLU A O 1
ATOM 642 N N . THR A 1 81 ? 12.949 3.175 -15.146 1.00 95.25 81 THR A N 1
ATOM 643 C CA . THR A 1 81 ? 11.627 3.795 -14.972 1.00 95.25 81 THR A CA 1
ATOM 644 C C . THR A 1 81 ? 10.540 2.743 -14.750 1.00 95.25 81 THR A C 1
ATOM 646 O O . THR A 1 81 ? 9.669 2.919 -13.898 1.00 95.25 81 THR A O 1
ATOM 649 N N . SER A 1 82 ? 10.615 1.611 -15.457 1.00 94.94 82 SER A N 1
ATOM 650 C CA . SER A 1 82 ? 9.671 0.497 -15.293 1.00 94.94 82 SER A CA 1
ATOM 651 C C . SER A 1 82 ? 9.805 -0.142 -13.909 1.00 94.94 82 SER A C 1
ATOM 653 O O . SER A 1 82 ? 8.805 -0.480 -13.278 1.00 94.94 82 SER A O 1
ATOM 655 N N . ILE A 1 83 ? 11.037 -0.253 -13.399 1.00 95.56 83 ILE A N 1
ATOM 656 C CA . ILE A 1 83 ? 11.300 -0.747 -12.041 1.00 95.56 83 ILE A CA 1
ATOM 657 C C . ILE A 1 83 ? 10.767 0.23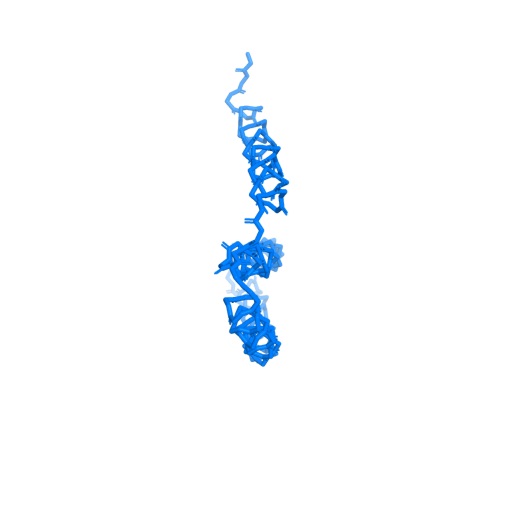7 -11.002 1.00 95.56 83 ILE A C 1
ATOM 659 O O . ILE A 1 83 ? 10.058 -0.173 -10.084 1.00 95.56 83 ILE A O 1
ATOM 663 N N . ALA A 1 84 ? 11.073 1.528 -11.151 1.00 96.88 84 ALA A N 1
ATOM 664 C CA . ALA A 1 84 ? 10.588 2.569 -10.252 1.00 96.88 84 ALA A CA 1
ATOM 665 C C . ALA A 1 84 ? 9.051 2.581 -10.188 1.00 96.88 84 ALA A C 1
ATOM 667 O O . ALA A 1 84 ? 8.485 2.704 -9.101 1.00 96.88 84 ALA A O 1
ATOM 668 N N . PHE A 1 85 ? 8.380 2.365 -11.325 1.00 97.19 85 PHE A N 1
ATOM 669 C CA . PHE A 1 85 ? 6.927 2.227 -11.393 1.00 97.19 85 PHE A CA 1
ATOM 670 C C . PHE A 1 85 ? 6.411 1.015 -10.603 1.00 97.19 85 PHE A C 1
ATOM 672 O O . PHE A 1 85 ? 5.501 1.178 -9.793 1.00 97.19 85 PHE A O 1
ATOM 679 N N . ILE A 1 86 ? 7.000 -0.179 -10.769 1.00 97.12 86 ILE A N 1
ATOM 680 C CA . ILE A 1 86 ? 6.594 -1.384 -10.015 1.00 97.12 86 ILE A CA 1
ATOM 681 C C . ILE A 1 86 ? 6.759 -1.168 -8.514 1.00 97.12 86 ILE A C 1
ATOM 683 O O . ILE A 1 86 ? 5.851 -1.457 -7.737 1.00 97.12 86 ILE A O 1
ATOM 687 N N . VAL A 1 87 ? 7.915 -0.649 -8.103 1.00 97.62 87 VAL A N 1
ATOM 688 C CA . VAL A 1 87 ? 8.217 -0.397 -6.692 1.00 97.62 87 VAL A CA 1
ATOM 689 C C . VAL A 1 87 ? 7.217 0.606 -6.110 1.00 97.62 87 VAL A C 1
ATOM 691 O O . VAL A 1 87 ? 6.649 0.361 -5.045 1.00 97.62 87 VAL A O 1
ATOM 694 N N . GLY A 1 88 ? 6.932 1.693 -6.833 1.00 97.06 88 GLY A N 1
ATOM 695 C CA . GLY A 1 88 ? 5.919 2.674 -6.446 1.00 97.06 88 GLY A CA 1
ATOM 696 C C . GLY A 1 88 ? 4.510 2.082 -6.356 1.00 97.06 88 GLY A C 1
ATOM 697 O O . GLY A 1 88 ? 3.805 2.333 -5.379 1.00 97.06 88 GLY A O 1
ATOM 698 N N . ALA A 1 89 ? 4.114 1.251 -7.324 1.00 97.19 89 ALA A N 1
ATOM 699 C CA . ALA A 1 89 ? 2.814 0.584 -7.337 1.00 97.19 89 ALA A CA 1
ATOM 700 C C . ALA A 1 89 ? 2.642 -0.359 -6.135 1.00 97.19 89 ALA A C 1
ATOM 702 O O . ALA A 1 89 ? 1.593 -0.347 -5.492 1.00 97.19 89 ALA A O 1
ATOM 703 N N . ILE A 1 90 ? 3.684 -1.118 -5.776 1.00 97.25 90 ILE A N 1
ATOM 704 C CA . ILE A 1 90 ? 3.674 -1.989 -4.592 1.00 97.25 90 ILE A CA 1
ATOM 705 C C . ILE A 1 90 ? 3.519 -1.160 -3.316 1.00 97.25 90 ILE A C 1
ATOM 707 O O . ILE A 1 90 ? 2.651 -1.460 -2.499 1.00 97.25 90 ILE A O 1
ATOM 711 N N . PHE A 1 91 ? 4.312 -0.098 -3.137 1.00 96.69 91 PHE A N 1
ATOM 712 C CA . PHE A 1 91 ? 4.193 0.752 -1.948 1.00 96.69 91 PHE A CA 1
ATOM 713 C C . PHE A 1 91 ? 2.837 1.462 -1.864 1.00 96.69 91 PHE A C 1
ATOM 715 O O . PHE A 1 91 ? 2.288 1.587 -0.771 1.00 96.69 91 PHE A O 1
ATOM 722 N N . SER A 1 92 ? 2.265 1.874 -2.998 1.00 96.62 92 SER A N 1
ATOM 723 C CA . SER A 1 92 ? 0.924 2.461 -3.059 1.00 96.62 92 SER A CA 1
ATOM 724 C C . SER A 1 92 ? -0.156 1.459 -2.641 1.00 96.62 92 SER A C 1
ATOM 726 O O . SER A 1 92 ? -0.989 1.785 -1.794 1.00 96.62 92 SER A O 1
ATOM 728 N N . ALA A 1 93 ? -0.099 0.225 -3.153 1.00 96.44 93 ALA A N 1
ATOM 729 C CA . ALA A 1 93 ? -1.016 -0.843 -2.763 1.00 96.44 93 ALA A CA 1
ATOM 730 C C . ALA A 1 93 ? -0.874 -1.204 -1.274 1.00 96.44 93 ALA A C 1
ATOM 732 O O . ALA A 1 93 ? -1.863 -1.355 -0.564 1.00 96.44 93 ALA A O 1
ATOM 733 N N . LEU A 1 94 ? 0.353 -1.278 -0.752 1.00 95.81 94 LEU A N 1
ATOM 734 C CA . LEU A 1 94 ? 0.573 -1.524 0.676 1.00 95.81 94 LEU A CA 1
ATOM 735 C C . LEU A 1 94 ? -0.002 -0.398 1.546 1.00 95.81 94 LEU A C 1
ATOM 737 O O . LEU A 1 94 ? -0.653 -0.674 2.552 1.00 95.81 94 LEU A O 1
ATOM 741 N N . ALA A 1 95 ? 0.197 0.863 1.157 1.00 96.00 95 ALA A N 1
ATOM 742 C CA . ALA A 1 95 ? -0.361 2.002 1.881 1.00 96.00 95 ALA A CA 1
ATOM 743 C C . ALA A 1 95 ? -1.901 1.985 1.886 1.00 96.00 95 ALA A C 1
ATOM 745 O O . ALA A 1 95 ? -2.511 2.256 2.923 1.00 96.00 95 ALA A O 1
ATOM 746 N N . GLY A 1 96 ? -2.524 1.624 0.758 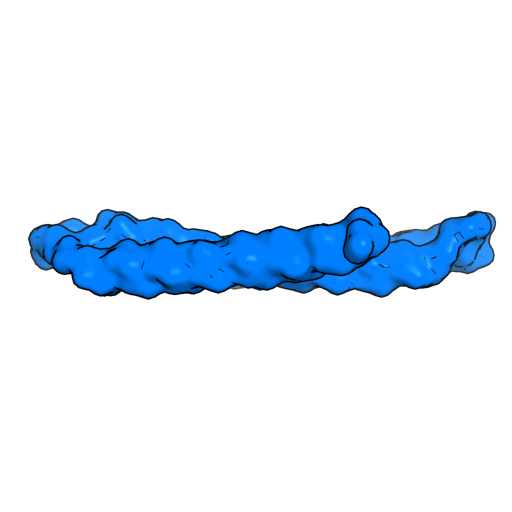1.00 95.56 96 GLY A N 1
ATOM 747 C CA . GLY A 1 96 ? -3.976 1.497 0.633 1.00 95.56 96 GLY A CA 1
ATOM 748 C C . GLY A 1 96 ? -4.566 0.392 1.516 1.00 95.56 96 GLY A C 1
ATOM 749 O O . GLY A 1 96 ? -5.497 0.657 2.279 1.00 95.56 96 GLY A O 1
ATOM 750 N N . ASP A 1 97 ? -4.004 -0.821 1.469 1.00 95.50 97 ASP A N 1
ATOM 751 C CA . ASP A 1 97 ? -4.482 -1.963 2.265 1.00 95.50 97 ASP A CA 1
ATOM 752 C C . ASP A 1 97 ? -4.331 -1.705 3.772 1.00 95.50 97 ASP A C 1
ATOM 754 O O . ASP A 1 97 ? -5.291 -1.865 4.534 1.00 95.50 97 ASP A O 1
ATOM 758 N N . ILE A 1 98 ? -3.162 -1.218 4.207 1.00 95.31 98 ILE A N 1
ATOM 759 C CA . ILE A 1 98 ? -2.912 -0.886 5.617 1.00 95.31 98 ILE A CA 1
ATOM 760 C C . ILE A 1 98 ? -3.870 0.217 6.084 1.00 95.31 98 ILE A C 1
ATOM 762 O O . ILE A 1 98 ? -4.494 0.089 7.142 1.00 95.31 98 ILE A O 1
ATOM 766 N N . GLY A 1 99 ? -4.026 1.282 5.293 1.00 94.88 99 GLY A N 1
ATOM 767 C CA . GLY A 1 99 ? -4.910 2.398 5.619 1.00 94.88 99 GLY A CA 1
ATOM 768 C C . GLY A 1 99 ? -6.367 1.965 5.779 1.00 94.88 99 GLY A C 1
ATOM 769 O O . GLY A 1 99 ? -7.010 2.315 6.772 1.00 94.88 99 GLY A O 1
ATOM 770 N N . MET A 1 100 ? -6.881 1.147 4.857 1.00 95.38 100 MET A N 1
ATOM 771 C CA . MET A 1 100 ? -8.266 0.679 4.918 1.00 95.38 100 MET A CA 1
ATOM 772 C C . MET A 1 100 ? -8.517 -0.244 6.115 1.00 95.38 100 MET A C 1
ATOM 774 O O . MET A 1 100 ? -9.556 -0.133 6.772 1.00 95.38 100 MET A O 1
ATOM 778 N N . ARG A 1 101 ? -7.566 -1.126 6.449 1.00 93.50 101 ARG A N 1
ATOM 779 C CA . ARG A 1 101 ? -7.658 -1.974 7.649 1.00 93.50 101 ARG A CA 1
ATOM 780 C C . ARG A 1 101 ? -7.757 -1.134 8.915 1.00 93.50 101 ARG A C 1
ATOM 782 O O . ARG A 1 101 ? -8.647 -1.372 9.725 1.00 93.50 101 ARG A O 1
ATOM 789 N N . ILE A 1 102 ? -6.899 -0.125 9.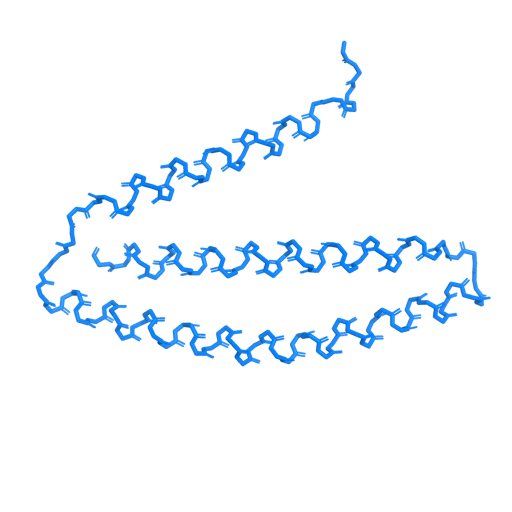063 1.00 93.38 102 ILE A N 1
ATOM 790 C CA . ILE A 1 102 ? -6.919 0.759 10.236 1.00 93.38 102 ILE A CA 1
ATOM 791 C C . ILE A 1 102 ? -8.236 1.540 10.295 1.00 93.38 102 ILE A C 1
ATOM 793 O O . ILE A 1 102 ? -8.877 1.562 11.344 1.00 93.38 102 ILE A O 1
ATOM 797 N N . ALA A 1 103 ? -8.677 2.127 9.178 1.00 92.81 103 ALA A N 1
ATOM 798 C CA . ALA A 1 103 ? -9.907 2.916 9.121 1.00 92.81 103 ALA A CA 1
ATOM 799 C C . ALA A 1 103 ? -11.148 2.092 9.496 1.00 92.81 103 ALA A C 1
ATOM 801 O O . ALA A 1 103 ? -11.989 2.538 10.272 1.00 92.81 103 ALA A O 1
ATOM 802 N N . THR A 1 104 ? -11.245 0.863 8.988 1.00 93.12 104 THR A N 1
ATOM 803 C CA . THR A 1 104 ? -12.386 -0.022 9.263 1.00 93.12 104 THR A CA 1
ATOM 804 C C . THR A 1 104 ? -12.353 -0.618 10.668 1.00 93.12 104 THR A C 1
ATOM 806 O O . THR A 1 104 ? -13.410 -0.848 11.247 1.00 93.12 104 THR A O 1
ATOM 809 N N . MET A 1 105 ? -11.169 -0.825 11.253 1.00 85.94 105 MET A N 1
ATOM 810 C CA . MET A 1 105 ? -11.030 -1.251 12.651 1.00 85.94 105 MET A CA 1
ATOM 811 C C . MET A 1 105 ? -11.311 -0.129 13.656 1.00 85.94 105 MET A C 1
ATOM 813 O O . MET A 1 105 ? -11.729 -0.424 14.775 1.00 85.94 105 MET A O 1
ATOM 817 N N . ALA A 1 106 ? -11.074 1.125 13.267 1.00 88.31 106 ALA A N 1
ATOM 818 C CA . ALA A 1 106 ? -11.299 2.321 14.078 1.00 88.31 106 ALA A CA 1
ATOM 819 C C . ALA A 1 106 ? -12.765 2.790 14.106 1.00 88.31 106 ALA A C 1
ATOM 821 O O . ALA A 1 106 ? -13.081 3.769 14.775 1.00 88.31 106 ALA A O 1
ATOM 822 N N . ASN A 1 107 ? -13.645 2.126 13.354 1.00 83.62 107 ASN A N 1
ATOM 823 C CA . ASN A 1 107 ? -15.036 2.535 13.170 1.00 83.62 107 ASN A CA 1
ATOM 824 C C . ASN A 1 107 ? -15.981 2.013 14.278 1.00 83.62 107 ASN A C 1
ATOM 826 O O . ASN A 1 107 ? -17.163 2.360 14.281 1.00 83.62 107 ASN A O 1
ATOM 830 N N . ALA A 1 108 ? -15.464 1.180 15.194 1.00 74.75 108 ALA A N 1
ATOM 831 C CA . ALA A 1 108 ? -16.172 0.592 16.336 1.00 74.75 108 ALA A CA 1
ATOM 832 C C . ALA A 1 108 ? -15.733 1.186 17.670 1.00 74.75 108 ALA A C 1
ATOM 834 O O . ALA A 1 108 ? -14.511 1.329 17.886 1.00 74.75 108 ALA A O 1
#

Mean predicted aligned error: 4.43 Å

Solvent-accessible surface area (backbone atoms only — not comparable to full-atom values): 5877 Å² total; per-residue (Å²): 133,65,73,78,59,53,57,62,50,51,53,51,51,51,53,51,51,52,50,52,52,52,53,56,52,70,68,51,82,59,59,55,73,70,42,42,55,52,22,51,52,52,36,54,52,50,54,53,49,50,55,55,50,48,56,56,48,52,53,53,52,52,52,51,38,52,52,44,48,54,45,25,74,78,42,95,47,61,59,64,54,33,52,54,47,52,56,49,51,51,54,51,52,51,51,51,55,54,49,52,54,50,56,37,64,58,64,47

Sequence (108 aa):
MTISYIVPISGLIALIIAGILAYYVSRKPRGTQKMQEISDYIHKGALAFLKEEYKIISIFVIVVVIVLLITSYFTDLPWETSIAFIVGAIFSALAGDIGMRIATMANA